Protein AF-U1T1F6-F1 (afdb_monomer_lite)

Structure (mmCIF, N/CA/C/O backbone):
data_AF-U1T1F6-F1
#
_entry.id   AF-U1T1F6-F1
#
loop_
_atom_site.group_PDB
_atom_site.id
_atom_site.type_symbol
_atom_site.label_atom_id
_atom_site.label_alt_id
_atom_site.label_comp_id
_atom_site.label_asym_id
_atom_site.label_entity_id
_atom_site.label_seq_id
_atom_site.pdbx_PDB_ins_code
_atom_site.Cartn_x
_atom_site.Cartn_y
_atom_site.Cartn_z
_atom_site.occupancy
_atom_site.B_iso_or_equiv
_atom_site.auth_seq_id
_atom_site.auth_comp_id
_atom_site.auth_asym_id
_atom_site.auth_atom_id
_atom_site.pdbx_PDB_model_num
ATOM 1 N N . MET A 1 1 ? -39.539 36.674 38.516 1.00 40.22 1 MET A N 1
ATOM 2 C CA . MET A 1 1 ? -38.438 35.854 39.063 1.00 40.22 1 MET A CA 1
ATOM 3 C C . MET A 1 1 ? -38.900 34.403 39.123 1.00 40.22 1 MET A C 1
ATOM 5 O O . MET A 1 1 ? -40.083 34.161 39.305 1.00 40.22 1 MET A O 1
ATOM 9 N N . VAL A 1 2 ? -37.961 33.509 38.825 1.00 41.50 2 VAL A N 1
ATOM 10 C CA . VAL A 1 2 ? -38.011 32.061 38.518 1.00 41.50 2 VAL A CA 1
ATOM 11 C C . VAL A 1 2 ? -38.432 31.273 39.792 1.00 41.50 2 VAL A C 1
ATOM 13 O O . VAL A 1 2 ? -38.2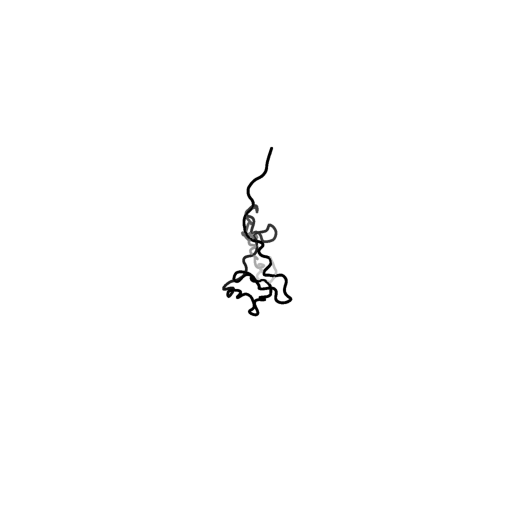46 31.798 40.882 1.00 41.50 2 VAL A O 1
ATOM 16 N N . GLN A 1 3 ? -39.074 30.094 39.784 1.00 38.84 3 GLN A N 1
ATOM 17 C CA . GLN A 1 3 ? -38.520 28.820 39.312 1.00 38.84 3 GLN A CA 1
ATOM 18 C C . GLN A 1 3 ? -39.562 27.692 39.209 1.00 38.84 3 GLN A C 1
ATOM 20 O O . GLN A 1 3 ? -40.476 27.580 40.019 1.00 38.84 3 GLN A O 1
ATOM 25 N N . ALA A 1 4 ? -39.363 26.873 38.174 1.00 38.84 4 ALA A N 1
ATOM 26 C CA . ALA A 1 4 ? -40.167 25.758 37.697 1.00 38.84 4 ALA A CA 1
ATOM 27 C C . ALA A 1 4 ? -40.476 24.671 38.741 1.00 38.84 4 ALA A C 1
ATOM 29 O O . ALA A 1 4 ? -39.640 24.329 39.579 1.00 38.84 4 ALA A O 1
ATOM 30 N N . GLN A 1 5 ? -41.666 24.072 38.603 1.00 51.59 5 GLN A N 1
ATOM 31 C CA . GLN A 1 5 ? -42.035 22.819 39.255 1.00 51.59 5 GLN A CA 1
ATOM 32 C C . GLN A 1 5 ? -41.069 21.705 38.823 1.00 51.59 5 GLN A C 1
ATOM 34 O O . GLN A 1 5 ? -41.165 21.187 37.714 1.00 51.59 5 GLN A O 1
ATOM 39 N N . ASN A 1 6 ? -40.144 21.324 39.703 1.00 48.59 6 ASN A N 1
ATOM 40 C CA . ASN A 1 6 ? -39.309 20.143 39.519 1.00 48.59 6 ASN A CA 1
ATOM 41 C C . ASN A 1 6 ? -39.962 18.952 40.239 1.00 48.59 6 ASN A C 1
ATOM 43 O O . ASN A 1 6 ? -39.707 18.717 41.418 1.00 48.59 6 ASN A O 1
ATOM 47 N N . LEU A 1 7 ? -40.829 18.218 39.539 1.00 53.84 7 LEU A N 1
ATOM 48 C CA . LEU A 1 7 ? -41.085 16.803 39.830 1.00 53.84 7 LEU A CA 1
ATOM 49 C C . LEU A 1 7 ? -40.326 16.012 38.756 1.00 53.84 7 LEU A C 1
ATOM 51 O O . LEU A 1 7 ? -40.519 16.276 37.571 1.00 53.84 7 LEU A O 1
ATOM 55 N N . PRO A 1 8 ? -39.460 15.065 39.143 1.00 44.50 8 PRO A N 1
ATOM 56 C CA . PRO A 1 8 ? -39.963 13.748 39.505 1.00 44.50 8 PRO A CA 1
ATOM 57 C C . PRO A 1 8 ? -39.301 13.164 40.756 1.00 44.50 8 PRO A C 1
ATOM 59 O O . PRO A 1 8 ? -38.212 13.559 41.170 1.00 44.50 8 PRO A O 1
ATOM 62 N N . GLY A 1 9 ? -40.011 12.199 41.343 1.00 43.72 9 GLY A N 1
ATOM 63 C CA . GLY A 1 9 ? -39.634 11.467 42.541 1.00 43.72 9 GLY A CA 1
ATOM 64 C C . GLY A 1 9 ? -38.159 11.090 42.576 1.00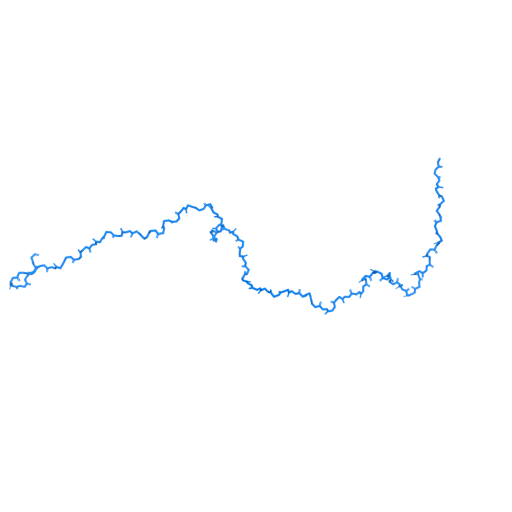 43.72 9 GLY A C 1
ATOM 65 O O . GLY A 1 9 ? -37.600 10.554 41.620 1.00 43.72 9 GLY A O 1
ATOM 66 N N . ASN A 1 10 ? -37.568 11.395 43.725 1.00 49.47 10 ASN A N 1
ATOM 67 C CA . ASN A 1 10 ? -36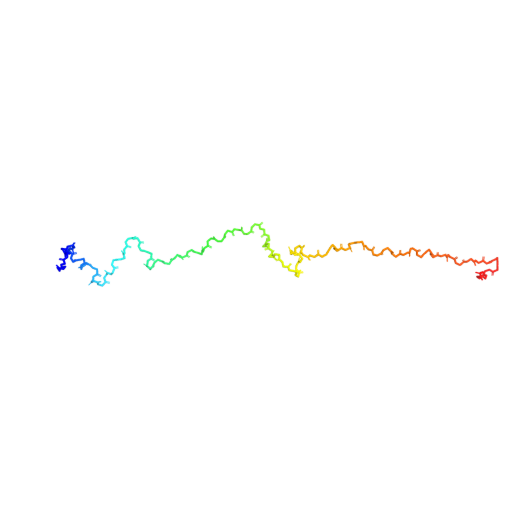.265 10.964 44.185 1.00 49.47 10 ASN A CA 1
ATOM 68 C C . ASN A 1 10 ? -35.965 9.521 43.732 1.00 49.47 10 ASN A C 1
ATOM 70 O O . ASN A 1 10 ? -36.383 8.563 44.380 1.00 49.47 10 ASN A O 1
ATOM 74 N N . ASN A 1 11 ? -35.223 9.360 42.632 1.00 53.31 11 ASN A N 1
ATOM 75 C CA . ASN A 1 11 ? -34.669 8.079 42.186 1.00 53.31 11 ASN A CA 1
ATOM 76 C C . ASN A 1 11 ? -33.490 7.677 43.096 1.00 53.31 11 ASN A C 1
ATOM 78 O O . ASN A 1 11 ? -32.403 7.324 42.645 1.00 53.31 11 ASN A O 1
ATOM 82 N N . SER A 1 12 ? -33.696 7.711 44.412 1.00 54.19 12 SER A N 1
ATOM 83 C CA . SER A 1 12 ? -32.790 7.122 45.393 1.00 54.19 12 SER A CA 1
ATOM 84 C C . SER A 1 12 ? -33.057 5.618 45.470 1.00 54.19 12 SER A C 1
ATOM 86 O O . SER A 1 12 ? -33.512 5.096 46.484 1.00 54.19 12 SER A O 1
ATOM 88 N N . GLY A 1 13 ? -32.816 4.918 44.362 1.00 52.78 13 GLY A N 1
ATOM 89 C CA . GLY A 1 13 ? -32.932 3.461 44.290 1.00 52.78 13 GLY A CA 1
ATOM 90 C C . GLY A 1 13 ? -31.592 2.736 44.181 1.00 52.78 13 GLY A C 1
ATOM 91 O O . GLY A 1 13 ? -31.563 1.522 44.354 1.00 52.78 13 GLY A O 1
ATOM 92 N N . ASN A 1 14 ? -30.498 3.437 43.865 1.00 54.50 14 ASN A N 1
ATOM 93 C CA . ASN A 1 14 ? -29.226 2.824 43.445 1.00 54.50 14 ASN A CA 1
ATOM 94 C C . ASN A 1 14 ? -28.070 3.004 44.450 1.00 54.50 14 ASN A C 1
ATOM 96 O O . ASN A 1 14 ? -26.920 2.776 44.087 1.00 54.50 14 ASN A O 1
ATOM 100 N N . ASN A 1 15 ? -28.359 3.393 45.699 1.00 52.84 15 ASN A N 1
ATOM 101 C CA . ASN A 1 15 ? -27.352 3.581 46.754 1.00 52.84 15 ASN A CA 1
ATOM 102 C C . ASN A 1 15 ? -27.357 2.438 47.791 1.00 52.84 15 ASN A C 1
ATOM 104 O O . ASN A 1 15 ? -27.295 2.669 48.994 1.00 52.84 15 ASN A O 1
ATOM 108 N N . GLY A 1 16 ? -27.520 1.199 47.326 1.00 60.59 16 GLY A N 1
ATOM 109 C CA . GLY A 1 16 ? -27.182 -0.000 48.094 1.00 60.59 16 GLY A CA 1
ATOM 110 C C . GLY A 1 16 ? -25.848 -0.565 47.594 1.00 60.59 16 GLY A C 1
ATOM 111 O O . GLY A 1 16 ? -25.405 -0.171 46.515 1.00 60.59 16 GLY A O 1
ATOM 112 N N . PRO A 1 17 ? -25.221 -1.523 48.298 1.00 59.06 17 PRO A N 1
ATOM 113 C CA . PRO A 1 17 ? -23.973 -2.157 47.845 1.00 59.06 17 PRO A CA 1
ATOM 114 C C . PRO A 1 17 ? -24.100 -2.850 46.475 1.00 59.06 17 PRO A C 1
ATOM 116 O O . PRO A 1 17 ? -23.099 -3.188 45.852 1.00 59.06 17 PRO A O 1
ATOM 119 N N . ILE A 1 18 ? -25.330 -3.054 45.989 1.00 56.59 18 ILE A N 1
ATOM 120 C CA . ILE A 1 18 ? -25.614 -3.539 44.642 1.00 56.59 18 ILE A CA 1
ATOM 121 C C . ILE A 1 18 ? -25.872 -2.340 43.724 1.00 56.59 18 ILE A C 1
ATOM 123 O O . ILE A 1 18 ? -26.991 -1.826 43.632 1.00 56.59 18 ILE A O 1
ATOM 127 N N . HIS A 1 19 ? -24.832 -1.918 43.008 1.00 63.06 19 HIS A N 1
ATOM 128 C CA . HIS A 1 19 ? -24.967 -0.991 41.890 1.00 63.06 19 HIS A CA 1
ATOM 129 C C . HIS A 1 19 ? -25.626 -1.727 40.721 1.00 63.06 19 HIS A C 1
ATOM 131 O O . HIS A 1 19 ? -24.993 -2.523 40.029 1.00 63.06 19 HIS A O 1
ATOM 137 N N . ARG A 1 20 ? -26.925 -1.494 40.507 1.00 62.84 20 ARG A N 1
ATOM 138 C CA . ARG A 1 20 ? -27.620 -2.030 39.334 1.00 62.84 20 ARG A CA 1
ATOM 139 C C . ARG A 1 20 ? -27.082 -1.319 38.098 1.00 62.84 20 ARG A C 1
ATOM 141 O O . ARG A 1 20 ? -27.351 -0.134 37.902 1.00 62.84 20 ARG A O 1
ATOM 148 N N . ALA A 1 21 ? -26.296 -2.032 37.295 1.00 68.94 21 ALA A N 1
ATOM 149 C CA . ALA A 1 21 ? -25.881 -1.544 35.990 1.00 68.94 21 ALA A CA 1
ATOM 150 C C . ALA A 1 21 ? -27.133 -1.200 35.170 1.00 68.94 21 ALA A C 1
ATOM 152 O O . ALA A 1 21 ? -28.137 -1.914 35.214 1.00 68.94 21 ALA A O 1
ATOM 153 N N . ASN A 1 22 ? -27.089 -0.084 34.442 1.00 70.06 22 ASN A N 1
ATOM 154 C CA . ASN A 1 22 ? -28.106 0.216 33.440 1.00 70.06 22 ASN A CA 1
ATOM 155 C C . ASN A 1 22 ? -28.178 -0.987 32.475 1.00 70.06 22 ASN A C 1
ATOM 157 O O . ASN A 1 22 ? -27.118 -1.398 32.005 1.00 70.06 22 ASN A O 1
ATOM 161 N N . PRO A 1 23 ? -29.369 -1.535 32.162 1.00 74.50 23 PRO A N 1
ATOM 162 C CA . PRO A 1 23 ? -29.517 -2.662 31.236 1.00 74.50 23 PRO A CA 1
ATOM 163 C C . PRO A 1 23 ? -28.814 -2.466 29.884 1.00 74.50 23 PRO A C 1
ATOM 165 O O . PRO A 1 23 ? -28.442 -3.442 29.243 1.00 74.50 23 PRO A O 1
ATOM 168 N N . ASN A 1 24 ? -28.596 -1.212 29.474 1.00 76.12 24 ASN A N 1
ATOM 169 C CA . ASN A 1 24 ? -27.901 -0.848 28.237 1.00 76.12 24 ASN A CA 1
ATOM 170 C C . ASN A 1 24 ? -26.412 -0.485 28.435 1.00 76.12 24 ASN A C 1
ATOM 172 O O . ASN A 1 24 ? -25.753 -0.069 27.485 1.00 76.12 24 ASN A O 1
ATOM 176 N N . SER A 1 25 ? -25.870 -0.566 29.654 1.00 81.00 25 SER A N 1
ATOM 177 C CA . SER A 1 25 ? -24.464 -0.253 29.932 1.00 81.00 25 SER A CA 1
ATOM 178 C C . SER A 1 25 ? -23.568 -1.463 29.690 1.00 81.00 25 SER A C 1
ATOM 180 O O . SER A 1 25 ? -23.827 -2.551 30.193 1.00 81.00 25 SER A O 1
ATOM 182 N N . MET A 1 26 ? -22.459 -1.236 28.988 1.00 77.44 26 MET A N 1
ATOM 183 C CA . MET A 1 26 ? -21.361 -2.199 28.832 1.00 77.44 26 MET A CA 1
ATOM 184 C C . MET A 1 26 ? -20.279 -2.038 29.916 1.00 77.44 26 MET A C 1
ATOM 186 O O . MET A 1 26 ? -19.172 -2.570 29.806 1.00 77.44 26 MET A O 1
ATOM 190 N N . GLN A 1 27 ? -20.549 -1.262 30.970 1.00 78.81 27 GLN A N 1
ATOM 191 C CA . GLN A 1 27 ? -19.611 -1.111 32.077 1.00 78.81 27 GLN A CA 1
ATOM 192 C C . GLN A 1 27 ? -19.402 -2.468 32.766 1.00 78.81 27 GLN A C 1
ATOM 194 O O . GLN A 1 27 ? -20.344 -3.070 33.267 1.00 78.81 27 GLN A O 1
ATOM 199 N N . GLY A 1 28 ? -18.157 -2.949 32.785 1.00 74.00 28 GLY A N 1
ATOM 200 C CA . GLY A 1 28 ? -17.797 -4.255 33.348 1.00 74.00 28 GLY A CA 1
ATOM 201 C C . GLY A 1 28 ? -17.875 -5.429 32.365 1.00 74.00 28 GLY A C 1
ATOM 202 O O . GLY A 1 28 ? -17.399 -6.511 32.695 1.00 74.00 28 GLY A O 1
ATOM 203 N N . THR A 1 29 ? -18.385 -5.236 31.144 1.00 77.38 29 THR A N 1
ATOM 204 C CA . THR A 1 29 ? -18.245 -6.237 30.077 1.00 77.38 29 THR A CA 1
ATOM 205 C C . THR A 1 29 ? -16.942 -6.002 29.322 1.00 77.38 29 THR A C 1
ATOM 207 O O . THR A 1 29 ? -16.800 -5.008 28.613 1.00 77.38 29 THR A O 1
ATOM 210 N N . GLN A 1 30 ? -15.987 -6.921 29.458 1.00 74.62 30 GLN A N 1
ATOM 211 C CA . GLN A 1 30 ? -14.848 -7.016 28.548 1.00 74.62 30 GLN A CA 1
ATOM 212 C C . GLN A 1 30 ? -15.153 -8.079 27.494 1.00 74.62 30 GLN A C 1
ATOM 214 O O . GLN A 1 30 ? -15.519 -9.206 27.824 1.00 74.62 30 GLN A O 1
ATOM 219 N N . GLN A 1 31 ? -15.016 -7.732 26.214 1.00 75.62 31 GLN A N 1
ATOM 220 C CA . GLN A 1 31 ? -15.131 -8.719 25.148 1.00 75.62 31 GLN A CA 1
ATOM 221 C C . GLN A 1 31 ? -13.935 -9.678 25.224 1.00 75.62 31 GLN A C 1
ATOM 223 O O . GLN A 1 31 ? -12.799 -9.271 25.005 1.00 75.62 31 GLN A O 1
ATOM 228 N N . ASN A 1 32 ? -14.191 -10.954 25.530 1.00 76.94 32 ASN A N 1
ATOM 229 C CA . ASN A 1 32 ? -13.139 -11.972 25.667 1.00 76.94 32 ASN A CA 1
ATOM 230 C C . ASN A 1 32 ? -12.635 -12.513 24.315 1.00 76.94 32 ASN A C 1
ATOM 232 O O . ASN A 1 32 ? -11.646 -13.238 24.252 1.00 76.94 32 ASN A O 1
ATOM 236 N N . ALA A 1 33 ? -13.327 -12.188 23.222 1.00 80.06 33 ALA A N 1
ATOM 237 C CA . ALA A 1 33 ? -12.925 -12.591 21.884 1.00 80.06 33 ALA A CA 1
ATOM 238 C C . ALA A 1 33 ? -11.988 -11.538 21.270 1.00 80.06 33 ALA A C 1
ATOM 240 O O . ALA A 1 33 ? -12.336 -10.351 21.266 1.00 80.06 33 ALA A O 1
ATOM 241 N N . PRO A 1 34 ? -10.839 -11.942 20.699 1.00 76.88 34 PRO A N 1
ATOM 242 C CA . PRO A 1 34 ? -10.019 -11.028 19.919 1.00 76.88 34 PRO A CA 1
ATOM 243 C C . PRO A 1 34 ? -10.835 -10.465 18.750 1.00 76.88 34 PRO A C 1
ATOM 245 O O . PRO A 1 34 ? -11.675 -11.156 18.169 1.00 76.88 34 PRO A O 1
ATOM 248 N N . ALA A 1 35 ? -10.587 -9.202 18.398 1.00 76.44 35 ALA A N 1
ATOM 249 C CA . ALA A 1 35 ? -11.221 -8.583 17.241 1.00 76.44 35 ALA A CA 1
ATOM 250 C C . ALA A 1 35 ? -10.951 -9.439 15.995 1.00 76.44 35 ALA A C 1
ATOM 252 O O . ALA A 1 35 ? -9.791 -9.710 15.671 1.00 76.44 35 ALA A O 1
ATOM 253 N N . VAL A 1 36 ? -12.016 -9.861 15.309 1.00 74.31 36 VAL A N 1
ATOM 254 C CA . VAL A 1 36 ? -11.914 -10.610 14.054 1.00 74.31 36 VAL A CA 1
ATOM 255 C C . VAL A 1 36 ? -11.284 -9.683 13.021 1.00 74.31 36 VAL A C 1
ATOM 257 O O . VAL A 1 36 ? -11.938 -8.812 12.453 1.00 74.31 36 VAL A O 1
ATOM 260 N N . ARG A 1 37 ? -9.977 -9.835 12.809 1.00 70.75 37 ARG A N 1
ATOM 261 C CA . ARG A 1 37 ? -9.272 -9.189 11.706 1.00 70.75 37 ARG A CA 1
ATOM 262 C C . ARG A 1 37 ? -9.512 -10.062 10.483 1.00 70.75 37 ARG A C 1
ATOM 264 O O . ARG A 1 37 ? -9.160 -11.239 10.497 1.00 70.75 37 ARG A O 1
ATOM 271 N N . GLY A 1 38 ? -10.168 -9.507 9.466 1.00 80.44 38 GLY A N 1
ATOM 272 C CA . GLY A 1 38 ? -10.393 -10.209 8.205 1.00 80.44 38 GLY A CA 1
ATOM 273 C C . GLY A 1 38 ? -9.083 -10.724 7.602 1.00 80.44 38 GLY A C 1
ATOM 274 O O . GLY A 1 38 ? -8.003 -10.199 7.879 1.00 80.44 38 GLY A O 1
ATOM 275 N N . ILE A 1 39 ? -9.185 -11.761 6.772 1.00 73.38 39 ILE A N 1
ATOM 276 C CA . ILE A 1 39 ? -8.042 -12.321 6.050 1.00 73.38 39 ILE A CA 1
ATOM 277 C C . ILE A 1 39 ? -7.511 -11.236 5.106 1.00 73.38 39 ILE A C 1
ATOM 279 O O . ILE A 1 39 ? -8.257 -10.728 4.270 1.00 73.38 39 ILE A O 1
ATOM 283 N N . GLN A 1 40 ? -6.234 -10.864 5.228 1.00 71.44 40 GLN A N 1
ATOM 284 C CA . GLN A 1 40 ? -5.598 -10.011 4.225 1.00 71.44 40 GLN A CA 1
ATOM 285 C C . GLN A 1 40 ? -5.363 -10.849 2.967 1.00 71.44 40 GLN A C 1
ATOM 287 O O . GLN A 1 40 ? -4.468 -11.687 2.923 1.00 71.44 40 GLN A O 1
ATOM 292 N N . THR A 1 41 ? -6.208 -10.656 1.955 1.00 75.69 41 THR A N 1
ATOM 293 C CA . THR A 1 41 ? -6.198 -11.427 0.701 1.00 75.69 41 THR A CA 1
ATOM 294 C C . THR A 1 41 ? -5.146 -10.956 -0.304 1.00 75.69 41 THR A C 1
ATOM 296 O O . THR A 1 41 ? -5.063 -11.494 -1.404 1.00 75.69 41 THR A O 1
ATOM 299 N N . GLY A 1 42 ? -4.325 -9.967 0.048 1.00 81.06 42 GLY A N 1
ATOM 300 C CA . GLY A 1 42 ? -3.331 -9.414 -0.859 1.00 81.06 42 GLY A CA 1
ATOM 301 C C . GLY A 1 42 ? -2.235 -8.625 -0.149 1.00 81.06 42 GLY A C 1
ATOM 302 O O . GLY A 1 42 ? -2.349 -8.326 1.043 1.00 81.06 42 GLY A O 1
ATOM 303 N N . PRO A 1 43 ? -1.156 -8.295 -0.875 1.00 79.94 43 PRO A N 1
ATOM 304 C CA . PRO A 1 43 ? -0.069 -7.497 -0.337 1.00 79.94 43 PRO A CA 1
ATOM 305 C C . PRO A 1 43 ? -0.559 -6.090 0.019 1.00 79.94 43 PRO A C 1
ATOM 307 O O . PRO A 1 43 ? -1.288 -5.459 -0.747 1.00 79.94 43 PRO A O 1
ATOM 310 N N . THR A 1 44 ? -0.111 -5.574 1.163 1.00 80.19 44 THR A N 1
ATOM 311 C CA . THR A 1 44 ? -0.332 -4.176 1.541 1.00 80.19 44 THR A CA 1
ATOM 312 C C . THR A 1 44 ? 0.256 -3.261 0.471 1.00 80.19 44 THR A C 1
ATOM 314 O O . THR A 1 44 ? 1.468 -3.253 0.240 1.00 80.19 44 THR A O 1
ATOM 317 N N . THR A 1 45 ? -0.594 -2.465 -0.178 1.00 80.00 45 THR A N 1
ATOM 318 C CA . THR A 1 45 ? -0.150 -1.444 -1.128 1.00 80.00 45 THR A CA 1
ATOM 319 C C . THR A 1 45 ? 0.655 -0.385 -0.384 1.00 80.00 45 THR A C 1
ATOM 321 O O . THR A 1 45 ? 0.146 0.249 0.541 1.00 80.00 45 THR A O 1
ATOM 324 N N . ARG A 1 46 ? 1.919 -0.193 -0.771 1.00 81.62 46 ARG A N 1
ATOM 325 C CA . ARG A 1 46 ? 2.751 0.885 -0.226 1.00 81.62 46 ARG A CA 1
ATOM 326 C C . ARG A 1 46 ? 2.223 2.227 -0.713 1.00 81.62 46 ARG A C 1
ATOM 328 O O . ARG A 1 46 ? 1.872 2.367 -1.883 1.00 81.62 46 ARG A O 1
ATOM 335 N N . THR A 1 47 ? 2.215 3.213 0.175 1.00 89.00 47 THR A N 1
ATOM 336 C CA . THR A 1 47 ? 1.916 4.597 -0.191 1.00 89.00 47 THR A CA 1
ATOM 337 C C . THR A 1 47 ? 2.886 5.057 -1.286 1.00 89.00 47 THR A C 1
ATOM 339 O O . THR A 1 47 ? 4.090 4.805 -1.165 1.00 89.00 47 THR A O 1
ATOM 342 N N . PRO A 1 48 ? 2.406 5.718 -2.353 1.00 86.25 48 PRO A N 1
ATOM 343 C CA . PRO A 1 48 ? 3.284 6.290 -3.362 1.00 86.25 48 PRO A CA 1
ATOM 344 C C . PRO A 1 48 ? 4.166 7.377 -2.734 1.00 86.25 48 PRO A C 1
ATOM 346 O O . PRO A 1 48 ? 3.664 8.363 -2.201 1.00 86.25 48 PRO A O 1
ATOM 349 N N . THR A 1 49 ? 5.484 7.199 -2.808 1.00 85.88 49 THR A N 1
ATOM 350 C CA . THR A 1 49 ? 6.480 8.197 -2.388 1.00 85.88 49 THR A CA 1
ATOM 351 C C . THR A 1 49 ? 7.418 8.537 -3.543 1.00 85.88 49 THR A C 1
ATOM 353 O O . THR A 1 49 ? 7.369 7.898 -4.603 1.00 85.88 49 THR A O 1
ATOM 356 N N . LEU A 1 50 ? 8.272 9.547 -3.350 1.00 80.94 50 LEU A N 1
ATOM 357 C CA . LEU A 1 50 ? 9.278 9.931 -4.337 1.00 80.94 50 LEU A CA 1
ATOM 358 C C . LEU A 1 50 ? 10.347 8.839 -4.496 1.00 80.94 50 LEU A C 1
ATOM 360 O O . LEU A 1 50 ? 10.700 8.495 -5.622 1.00 80.94 50 LEU A O 1
ATOM 364 N N . GLU A 1 51 ? 10.804 8.242 -3.391 1.00 82.25 51 GLU A N 1
ATOM 365 C CA . GLU A 1 51 ? 11.846 7.201 -3.397 1.00 82.25 51 GLU A CA 1
ATOM 366 C C . GLU A 1 51 ? 11.363 5.925 -4.097 1.00 82.25 51 GLU A C 1
ATOM 368 O O . GLU A 1 51 ? 12.121 5.269 -4.809 1.00 82.25 51 GLU A O 1
ATOM 373 N N . ASN A 1 52 ? 10.076 5.603 -3.937 1.00 82.94 52 ASN A N 1
ATOM 374 C CA . ASN A 1 52 ? 9.446 4.435 -4.550 1.00 82.94 52 ASN A CA 1
ATOM 375 C C . ASN A 1 52 ? 8.929 4.709 -5.976 1.00 82.94 52 ASN A C 1
ATOM 377 O O . ASN A 1 52 ? 8.352 3.816 -6.594 1.00 82.94 52 ASN A O 1
ATOM 381 N N . GLY A 1 53 ? 9.090 5.933 -6.497 1.00 81.12 53 GLY A N 1
ATOM 382 C CA . GLY A 1 53 ? 8.627 6.325 -7.833 1.00 81.12 53 GLY A CA 1
ATOM 383 C C . GLY A 1 53 ? 7.104 6.329 -8.012 1.00 81.12 53 GLY A C 1
ATOM 384 O O . GLY A 1 53 ? 6.629 6.341 -9.143 1.00 81.12 53 GLY A O 1
ATOM 385 N N . GLY A 1 54 ? 6.336 6.307 -6.918 1.00 85.56 54 GLY A N 1
ATOM 386 C CA . GLY A 1 54 ? 4.870 6.308 -6.958 1.00 85.56 54 GLY A CA 1
ATOM 387 C C . GLY A 1 54 ? 4.267 7.695 -7.198 1.00 85.56 54 GLY A C 1
ATOM 388 O O . GLY A 1 54 ? 3.106 7.800 -7.585 1.00 85.56 54 GLY A O 1
ATOM 389 N N . ILE A 1 55 ? 5.045 8.762 -6.984 1.00 83.56 55 ILE A N 1
ATOM 390 C CA . ILE A 1 55 ? 4.650 10.142 -7.288 1.00 83.56 55 ILE A CA 1
ATOM 391 C C . ILE A 1 55 ? 5.133 10.483 -8.704 1.00 83.56 55 ILE A C 1
ATOM 393 O O . ILE A 1 55 ? 6.335 10.536 -8.966 1.00 83.56 55 ILE A O 1
ATOM 397 N N . GLY A 1 56 ? 4.193 10.739 -9.617 1.00 77.44 56 GLY A N 1
ATOM 398 C CA . GLY A 1 56 ? 4.412 10.938 -11.060 1.00 77.44 56 GLY A CA 1
ATOM 399 C C . GLY A 1 56 ? 5.164 12.209 -11.486 1.00 77.44 56 GLY A C 1
ATOM 400 O O . GLY A 1 56 ? 5.079 12.592 -12.645 1.00 77.44 56 GLY A O 1
ATOM 401 N N . ASN A 1 57 ? 5.925 12.847 -10.594 1.00 76.25 57 ASN A N 1
ATOM 402 C CA . ASN A 1 57 ? 6.716 14.053 -10.889 1.00 76.25 57 ASN A CA 1
ATOM 403 C C . ASN A 1 57 ? 8.123 13.730 -11.434 1.00 76.25 57 ASN A C 1
ATOM 405 O O . ASN A 1 57 ? 9.020 14.570 -11.403 1.00 76.25 57 ASN A O 1
ATOM 409 N N . SER A 1 58 ? 8.346 12.496 -11.891 1.00 70.06 58 SER A N 1
ATOM 410 C CA . SER A 1 58 ? 9.631 12.068 -12.44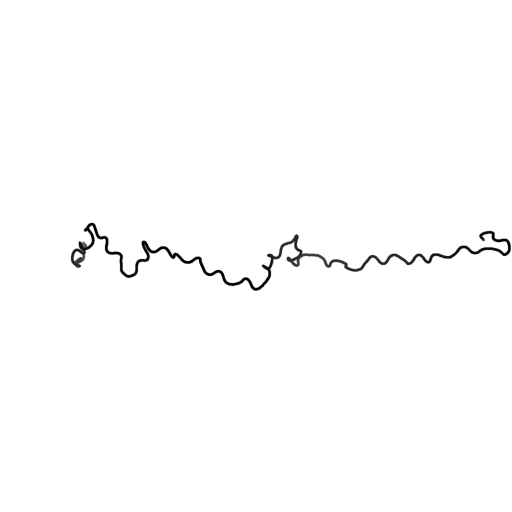8 1.00 70.06 58 SER A CA 1
ATOM 411 C C . SER A 1 58 ? 9.720 12.414 -13.932 1.00 70.06 58 SER A C 1
ATOM 413 O O . SER A 1 58 ? 8.756 12.250 -14.676 1.00 70.06 58 SER A O 1
ATOM 415 N N . TYR A 1 59 ? 10.905 12.811 -14.394 1.00 71.44 59 TYR A N 1
ATOM 416 C CA . TYR A 1 59 ? 11.186 12.870 -15.827 1.00 71.44 59 TYR A CA 1
ATOM 417 C C . TYR A 1 59 ? 11.087 11.467 -16.449 1.00 71.44 59 TYR A C 1
ATOM 419 O O . TYR A 1 59 ? 11.421 10.483 -15.775 1.00 71.44 59 TYR A O 1
ATOM 427 N N . PRO A 1 60 ? 10.682 11.344 -17.729 1.00 74.88 60 PRO A N 1
ATOM 428 C CA . PRO A 1 60 ? 10.704 10.072 -18.438 1.00 74.88 60 PRO A CA 1
ATOM 429 C C . PRO A 1 60 ? 12.086 9.422 -18.314 1.00 74.88 60 PRO A C 1
ATOM 431 O O . PRO A 1 60 ? 13.089 9.962 -18.790 1.00 74.88 60 PRO A O 1
ATOM 434 N N . LYS A 1 61 ? 12.157 8.260 -17.655 1.00 68.56 61 LYS A N 1
ATOM 435 C CA . LYS A 1 61 ? 13.389 7.472 -17.622 1.00 68.56 61 LYS A CA 1
ATOM 436 C C . LYS A 1 61 ? 13.659 7.015 -19.051 1.00 68.56 61 LYS A C 1
ATOM 438 O O . LYS A 1 61 ? 12.854 6.298 -19.643 1.00 68.56 61 LYS A O 1
ATOM 443 N N . ARG A 1 62 ? 14.783 7.447 -19.629 1.00 66.50 62 ARG A N 1
ATOM 444 C CA . ARG A 1 62 ? 15.274 6.879 -20.888 1.00 66.50 62 ARG A CA 1
ATOM 445 C C . ARG A 1 62 ? 15.663 5.427 -20.613 1.00 66.50 62 ARG A C 1
ATOM 447 O O . ARG A 1 62 ? 16.786 5.157 -20.213 1.00 66.50 62 ARG A O 1
ATOM 454 N N . ASN A 1 63 ? 14.723 4.508 -20.822 1.00 66.06 63 ASN A N 1
ATOM 455 C CA . ASN A 1 63 ? 14.962 3.062 -20.761 1.00 66.06 63 ASN A CA 1
ATOM 456 C C . ASN A 1 63 ? 15.744 2.548 -21.983 1.00 66.06 63 ASN A C 1
ATOM 458 O O . ASN A 1 63 ? 16.034 1.359 -22.072 1.00 66.06 63 ASN A O 1
ATOM 462 N N . ALA A 1 64 ? 16.069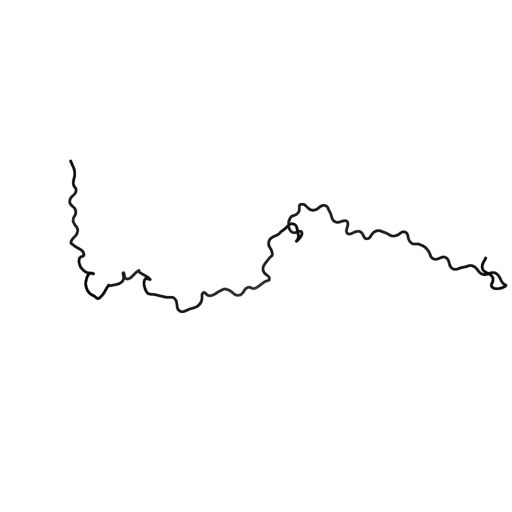 3.419 -22.942 1.00 70.56 64 ALA A N 1
ATOM 463 C CA . ALA A 1 64 ? 16.933 3.056 -24.048 1.00 70.56 64 ALA A CA 1
ATOM 464 C C . ALA A 1 64 ? 18.343 2.798 -23.507 1.00 70.56 64 ALA A C 1
ATOM 466 O O . ALA A 1 64 ? 18.991 3.711 -22.987 1.00 70.56 64 ALA A O 1
ATOM 467 N N . ALA A 1 65 ? 18.816 1.557 -23.642 1.00 69.62 65 ALA A N 1
ATOM 468 C CA . ALA A 1 65 ? 20.231 1.263 -23.489 1.00 69.62 65 ALA A CA 1
ATOM 469 C C . ALA A 1 65 ? 21.017 2.221 -24.403 1.00 69.62 65 ALA A C 1
ATOM 471 O O . ALA A 1 65 ? 20.604 2.421 -25.552 1.00 69.62 65 ALA A O 1
ATOM 472 N N . PRO A 1 66 ? 22.113 2.844 -23.932 1.00 67.31 66 PRO A N 1
ATOM 473 C CA . PRO A 1 66 ? 22.960 3.621 -24.819 1.00 67.31 66 PRO A CA 1
ATOM 474 C C . PRO A 1 66 ? 23.404 2.700 -25.957 1.00 67.31 66 PRO A C 1
ATOM 476 O O . PRO A 1 66 ? 24.078 1.696 -25.724 1.00 67.31 66 PRO A O 1
ATOM 479 N N . SER A 1 67 ? 22.978 3.013 -27.182 1.00 68.88 67 SER A N 1
ATOM 480 C CA . SER A 1 67 ? 23.422 2.299 -28.374 1.00 68.88 67 SER A CA 1
ATOM 481 C C . SER A 1 67 ? 24.911 2.572 -28.529 1.00 68.88 67 SER A C 1
ATOM 483 O O . SER A 1 67 ? 25.309 3.625 -29.027 1.00 68.88 67 SER A O 1
ATOM 485 N N . ARG A 1 68 ? 25.753 1.653 -28.048 1.00 68.88 68 ARG A N 1
ATOM 486 C CA . ARG A 1 68 ? 27.187 1.719 -28.312 1.00 68.88 68 ARG A CA 1
ATOM 487 C C . ARG A 1 68 ? 27.368 1.516 -29.819 1.00 68.88 68 ARG A C 1
ATOM 489 O O . ARG A 1 68 ? 26.819 0.545 -30.340 1.00 68.88 68 ARG A O 1
ATOM 496 N N . PRO A 1 69 ? 28.103 2.388 -30.529 1.00 71.75 69 PRO A N 1
ATOM 497 C CA . PRO A 1 69 ? 28.424 2.129 -31.925 1.00 71.75 69 PRO A CA 1
ATOM 498 C C . PRO A 1 69 ? 29.084 0.752 -32.026 1.00 71.75 69 PRO A C 1
ATOM 500 O O . PRO A 1 69 ? 30.009 0.446 -31.265 1.00 71.75 69 PRO A O 1
ATOM 503 N N . ALA A 1 70 ? 28.567 -0.094 -32.919 1.00 71.12 70 ALA A N 1
ATOM 504 C CA . ALA A 1 70 ? 29.152 -1.396 -33.182 1.00 71.12 70 ALA A CA 1
ATOM 505 C C . ALA A 1 70 ? 30.600 -1.171 -33.629 1.00 71.12 70 ALA A C 1
ATOM 507 O O . ALA A 1 70 ? 30.858 -0.569 -34.667 1.00 71.12 70 ALA A O 1
ATOM 508 N N . THR A 1 71 ? 31.559 -1.592 -32.808 1.00 71.50 71 THR A N 1
ATOM 509 C CA . THR A 1 71 ? 32.946 -1.689 -33.256 1.00 71.50 71 THR A CA 1
ATOM 510 C C . THR A 1 71 ? 33.048 -3.024 -33.973 1.00 71.50 71 THR A C 1
ATOM 512 O O . THR A 1 71 ? 33.137 -4.067 -33.325 1.00 71.50 71 THR A O 1
ATOM 515 N N . GLU A 1 72 ? 32.960 -3.015 -35.299 1.00 75.50 72 GLU A N 1
ATOM 516 C CA . GLU A 1 72 ? 33.265 -4.208 -36.083 1.00 75.50 72 GLU A CA 1
ATOM 517 C C . GLU A 1 72 ? 34.726 -4.589 -35.819 1.00 75.50 72 GLU A C 1
ATOM 519 O O . GLU A 1 72 ? 35.652 -3.826 -36.101 1.00 75.50 72 GLU A O 1
ATOM 524 N N . THR A 1 73 ? 34.950 -5.758 -35.220 1.00 73.38 73 THR A N 1
ATOM 525 C CA . THR A 1 73 ? 36.310 -6.268 -35.027 1.00 73.38 73 THR A CA 1
ATOM 526 C C 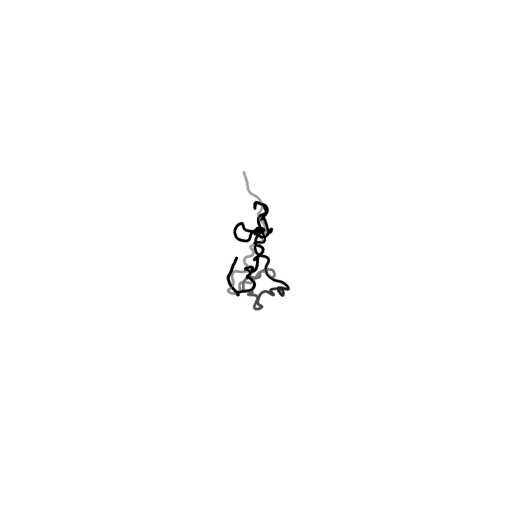. THR A 1 73 ? 36.794 -6.813 -36.362 1.00 73.38 73 THR A C 1
ATOM 528 O O . THR A 1 73 ? 36.453 -7.932 -36.743 1.00 73.38 73 THR A O 1
ATOM 531 N N . LYS A 1 74 ? 37.573 -6.021 -37.102 1.00 78.19 74 LYS A N 1
ATOM 532 C CA . LYS A 1 74 ? 38.195 -6.487 -38.342 1.00 78.19 74 LYS A CA 1
ATOM 533 C C . LYS A 1 74 ? 39.338 -7.445 -37.999 1.00 78.19 74 LYS A C 1
ATOM 535 O O . LYS A 1 74 ? 40.270 -7.071 -37.289 1.00 78.19 74 LYS A O 1
ATOM 540 N N . ALA A 1 75 ? 39.274 -8.676 -38.504 1.00 80.69 75 ALA A N 1
ATOM 541 C CA . ALA A 1 75 ? 40.366 -9.630 -38.349 1.00 80.69 75 ALA A CA 1
ATOM 542 C C . ALA A 1 75 ? 41.646 -9.106 -39.040 1.00 80.69 75 ALA A C 1
ATOM 544 O O . ALA A 1 75 ? 41.554 -8.502 -40.120 1.00 80.69 75 ALA A O 1
ATOM 545 N N . PRO A 1 76 ? 42.837 -9.323 -38.449 1.00 81.25 76 PRO A N 1
ATOM 546 C CA . PRO A 1 76 ? 44.097 -8.960 -39.084 1.00 81.25 76 PRO A CA 1
ATOM 547 C C . PRO A 1 76 ? 44.248 -9.699 -40.416 1.00 81.25 76 PRO A C 1
ATOM 549 O O . PRO A 1 76 ? 43.967 -10.892 -40.517 1.00 81.25 76 PRO A O 1
ATOM 552 N N . THR A 1 77 ? 44.669 -8.974 -41.450 1.00 85.44 77 THR A N 1
ATOM 553 C CA . THR A 1 77 ? 44.940 -9.555 -42.768 1.00 85.44 77 THR A CA 1
ATOM 554 C C . THR A 1 77 ? 46.393 -10.011 -42.804 1.00 85.44 77 THR A C 1
ATOM 556 O O . THR A 1 77 ? 47.290 -9.232 -42.492 1.00 85.44 77 THR A O 1
ATOM 559 N N . TYR A 1 78 ? 46.618 -11.272 -43.161 1.00 85.31 78 TYR A N 1
ATOM 560 C CA . TYR A 1 78 ? 47.951 -11.856 -43.272 1.00 85.31 78 TYR A CA 1
ATOM 561 C C . TYR A 1 78 ? 48.369 -11.951 -44.741 1.00 85.31 78 TYR A C 1
ATOM 563 O O . TYR A 1 78 ? 47.533 -12.183 -45.617 1.00 85.31 78 TYR A O 1
ATOM 571 N N . ASP A 1 79 ? 49.652 -11.733 -45.022 1.00 85.31 79 ASP A N 1
ATOM 572 C CA . ASP A 1 79 ? 50.233 -12.013 -46.332 1.00 85.31 79 ASP A CA 1
ATOM 573 C C . ASP A 1 79 ? 50.526 -13.517 -46.514 1.00 85.31 79 ASP A C 1
ATOM 575 O O . ASP A 1 79 ? 50.359 -14.319 -45.595 1.00 85.31 79 ASP A O 1
ATOM 579 N N . ALA A 1 80 ? 50.970 -13.914 -47.711 1.00 81.50 80 ALA A N 1
ATOM 580 C CA . ALA A 1 80 ? 51.300 -15.309 -48.025 1.00 81.50 80 ALA A CA 1
ATOM 581 C C . ALA A 1 80 ? 52.445 -15.885 -47.167 1.00 81.50 80 ALA A C 1
ATOM 583 O O . ALA A 1 80 ? 52.620 -17.100 -47.127 1.00 81.50 80 ALA A O 1
ATOM 584 N N . ASN A 1 81 ? 53.198 -15.024 -46.476 1.00 83.38 81 ASN A N 1
ATOM 585 C CA . ASN A 1 81 ? 54.306 -15.394 -45.602 1.00 83.38 81 ASN A CA 1
ATOM 586 C C . ASN A 1 81 ? 53.892 -15.415 -44.118 1.00 83.38 81 ASN A C 1
ATOM 588 O O . ASN A 1 81 ? 54.728 -15.681 -43.258 1.00 83.38 81 ASN A O 1
ATOM 592 N N . GLY A 1 82 ? 52.619 -15.140 -43.800 1.00 79.88 82 GLY A N 1
ATOM 593 C CA . GLY A 1 82 ? 52.100 -15.132 -42.431 1.00 79.88 82 GLY A CA 1
ATOM 594 C C . GLY A 1 82 ? 52.375 -13.846 -41.645 1.00 79.88 82 GLY A C 1
ATOM 595 O O . GLY A 1 82 ? 52.133 -13.809 -40.437 1.00 79.88 82 GLY A O 1
ATOM 596 N N . ASN A 1 83 ? 52.825 -12.774 -42.299 1.00 87.38 83 ASN A N 1
ATOM 597 C CA . ASN A 1 83 ? 53.027 -11.470 -41.670 1.00 87.38 83 ASN A CA 1
ATOM 598 C C . ASN A 1 83 ? 51.732 -10.648 -41.704 1.00 87.38 83 ASN A C 1
ATOM 600 O O . ASN A 1 83 ? 51.004 -10.661 -42.699 1.00 87.38 83 ASN A O 1
ATOM 604 N N . ARG A 1 84 ? 51.436 -9.908 -40.624 1.00 78.81 84 ARG A N 1
ATOM 605 C CA . ARG A 1 84 ? 50.313 -8.954 -40.630 1.00 78.81 84 ARG A CA 1
ATOM 606 C C . ARG A 1 84 ? 50.616 -7.803 -41.585 1.00 78.81 84 ARG A C 1
ATOM 608 O O . ARG A 1 84 ? 51.681 -7.199 -41.476 1.00 78.81 84 ARG A O 1
ATOM 615 N N . ARG A 1 85 ? 49.663 -7.510 -42.468 1.00 67.25 85 ARG A N 1
ATOM 616 C CA . ARG A 1 85 ? 49.649 -6.316 -43.321 1.00 67.25 85 ARG A CA 1
ATOM 617 C C . ARG A 1 85 ? 49.034 -5.124 -42.603 1.00 67.25 85 ARG A C 1
ATOM 619 O O . ARG A 1 85 ? 48.069 -5.345 -41.835 1.00 67.25 85 ARG A O 1
#

pLDDT: mean 70.82, std 12.62, range [38.84, 89.0]

Secondary structure (DSSP, 8-state):
-----------TTS-SSS----TT--TT----SPP-PPP--SPPPPPP-TTTT-SS-S-----S---------PPPPB-TTS-B-

Sequence (85 aa):
MVQAQNLPGNNSGNNGPIHRANPNSMQGTQQNAPAVRGIQTGPTTRTPTLENGGIGNSYPKRNAAPSRPATETKAPTYDANGNRR

Radius of gyration: 43.14 Å; chains: 1; bounding box: 96×51×96 Å

Organism: NCBI:txid321846

Foldseek 3Di:
DDDDDDDDDDPPPQPDPDRPDDPPDCVPPDDPDDDPDDDPPDDDDDDQDVVNCRDVPDDPDPPDDPPDPDPPPDDFDADPVRDTD